Protein AF-A0AAD5TEB0-F1 (afdb_monomer_lite)

Foldseek 3Di:
DDDDPPPPPPPPPLQDWDWDDDFQKIWIARPVVRDTQDIDHDDPGGWDDKDKDQPPPDDDDDDDLPQQFDIKMWTWGPDDPPDHIWIWIFGAGSSRDGRDDTDRDDVVVVVVVVLVVVVVCCCPVVVDPPVVSVVPPPDPLQPPDWDWDADPVVRDTDDTHSDDVSVVVVVVVVVVPD

Secondary structure (DSSP, 8-state):
-PPPP------------EEEEETTEEEEE-TTT--EEEEEE--SS-EEEEEEE-------S--SSGGG--EEEEEEEPPSTTPPPEEEEEEE-TTS-B-S--EE--HHHHHHHHHHHHHHHHHHHH---HHHHHHHSPPPGGGSPPEEEEETTTTEEEEEE-SHHHHHHHHHHHTT--

pLDDT: mean 76.31, std 15.85, range [37.41, 97.12]

Organism: NCBI:txid109894

Radius of gyration: 26.12 Å; chains: 1; bounding box: 56×54×86 Å

Sequence (178 aa):
MASPPHGLHRVPHRDKVMAVATNGVIRTYDPQTKDMLAELRGHLGNMKSLRFLSSVVQDSDKETRLSATKYILLSGSSGIRGREDTIVLWRLN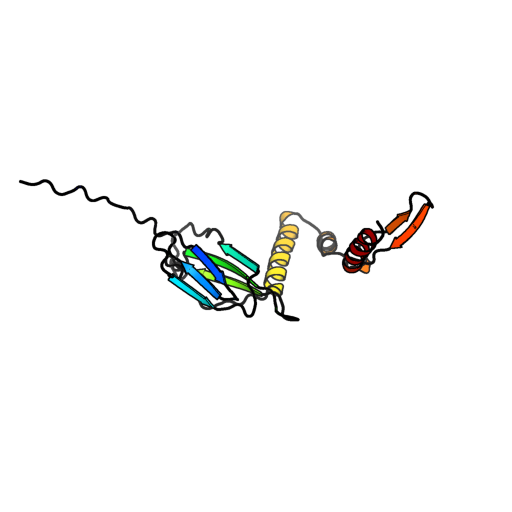SQGQQVDSRLPMNLEQLTSCALDGICNDLRSQHGLEDLAIEASRMRPAHQLPQVVLYSVHSQTEMDRLKGHKDARRHRRRVCELG

Structure (mmCIF, N/CA/C/O backbone):
data_AF-A0AAD5TEB0-F1
#
_entry.id   AF-A0AAD5TEB0-F1
#
loop_
_atom_site.group_PDB
_atom_site.id
_atom_site.type_symbol
_atom_site.label_atom_id
_atom_site.label_alt_id
_atom_site.label_comp_id
_atom_site.label_asym_id
_atom_site.label_entity_id
_atom_site.label_seq_id
_atom_site.pdbx_PDB_ins_code
_atom_site.Cartn_x
_atom_site.Cartn_y
_atom_site.Cartn_z
_atom_site.occupancy
_atom_site.B_iso_or_equiv
_atom_site.auth_seq_id
_atom_site.auth_comp_id
_atom_site.auth_asym_id
_atom_site.auth_atom_id
_atom_site.pdbx_PDB_model_num
ATOM 1 N N . MET A 1 1 ? -14.034 -0.527 59.060 1.00 51.03 1 MET A N 1
ATOM 2 C CA . MET A 1 1 ? -14.021 0.333 57.857 1.00 51.03 1 MET A CA 1
ATOM 3 C C . MET A 1 1 ? -12.994 -0.255 56.906 1.00 51.03 1 MET A C 1
ATOM 5 O O . MET A 1 1 ? -11.833 -0.331 57.281 1.00 51.03 1 MET A O 1
ATOM 9 N N . ALA A 1 2 ? -13.435 -0.812 55.778 1.00 49.28 2 ALA A N 1
ATOM 10 C CA . ALA A 1 2 ? -12.580 -1.541 54.841 1.00 49.28 2 ALA A CA 1
ATOM 11 C C . ALA A 1 2 ? -12.050 -0.587 53.761 1.00 49.28 2 ALA A C 1
ATOM 13 O O . ALA A 1 2 ? -12.836 0.135 53.148 1.00 49.28 2 ALA A O 1
ATOM 14 N N . SER A 1 3 ? -10.731 -0.569 53.555 1.00 47.44 3 SER A N 1
ATOM 15 C CA . SER A 1 3 ? -10.090 0.212 52.492 1.00 47.44 3 SER A CA 1
ATOM 16 C C . SER A 1 3 ? -10.519 -0.290 51.108 1.00 47.44 3 SER A C 1
ATOM 18 O O . SER A 1 3 ? -10.595 -1.505 50.906 1.00 47.44 3 SER A O 1
ATOM 20 N N . PRO A 1 4 ? -10.775 0.606 50.139 1.00 49.16 4 PRO A N 1
ATOM 21 C CA . PRO A 1 4 ? -11.083 0.199 48.776 1.00 49.16 4 PRO A CA 1
ATOM 22 C C . PRO A 1 4 ? -9.839 -0.426 48.117 1.00 49.16 4 PRO A C 1
ATOM 24 O O . PRO A 1 4 ? -8.727 0.068 48.323 1.00 49.16 4 PRO A O 1
ATOM 27 N N . PRO A 1 5 ? -9.991 -1.503 47.325 1.00 60.38 5 PRO A N 1
ATOM 28 C CA . PRO A 1 5 ? -8.874 -2.111 46.616 1.00 60.38 5 PRO A CA 1
ATOM 29 C C . PRO A 1 5 ? -8.317 -1.119 45.593 1.00 60.38 5 PRO A C 1
ATOM 31 O O . PRO A 1 5 ? -9.062 -0.533 44.807 1.00 60.38 5 PRO A O 1
ATOM 34 N N . HIS A 1 6 ? -6.997 -0.929 45.621 1.00 51.84 6 HIS A N 1
ATOM 35 C CA . HIS A 1 6 ? -6.262 -0.081 44.691 1.00 51.84 6 HIS A CA 1
ATOM 36 C C . HIS A 1 6 ? -6.600 -0.463 43.243 1.00 51.84 6 HIS A C 1
ATOM 38 O O . HIS A 1 6 ? -6.188 -1.509 42.741 1.00 51.84 6 HIS A O 1
ATOM 44 N N . GLY A 1 7 ? -7.389 0.390 42.587 1.00 43.91 7 GLY A N 1
ATOM 45 C CA . GLY A 1 7 ? -7.754 0.253 41.186 1.00 43.91 7 GLY A CA 1
ATOM 46 C C . GLY A 1 7 ? -6.502 0.322 40.325 1.00 43.91 7 GLY A C 1
ATOM 47 O O . GLY A 1 7 ? -5.852 1.362 40.232 1.00 43.91 7 GLY A O 1
ATOM 48 N N . LEU A 1 8 ? -6.155 -0.803 39.704 1.00 37.41 8 LEU A N 1
ATOM 49 C CA . LEU A 1 8 ? -5.078 -0.892 38.732 1.00 37.41 8 LEU A CA 1
ATOM 50 C C . LEU A 1 8 ? -5.507 -0.095 37.490 1.00 37.41 8 LEU A C 1
ATOM 52 O O . LEU A 1 8 ? -6.194 -0.611 36.607 1.00 37.41 8 LEU A O 1
ATOM 56 N N . HIS A 1 9 ? -5.154 1.188 37.444 1.00 37.50 9 HIS A N 1
ATOM 57 C CA . HIS A 1 9 ? -5.444 2.068 36.317 1.00 37.50 9 HIS A CA 1
ATOM 58 C C . HIS A 1 9 ? -4.558 1.643 35.136 1.00 37.50 9 HIS A C 1
ATOM 60 O O . HIS A 1 9 ? -3.472 2.174 34.912 1.00 37.50 9 HIS A O 1
ATOM 66 N N . ARG A 1 10 ? -4.985 0.624 34.380 1.00 37.81 10 ARG A N 1
ATOM 67 C CA . ARG A 1 10 ? -4.370 0.307 33.088 1.00 37.81 10 ARG A CA 1
ATOM 68 C C . ARG A 1 10 ? -4.679 1.468 32.154 1.00 37.81 10 ARG A C 1
ATOM 70 O O . ARG A 1 10 ? -5.806 1.600 31.687 1.00 37.81 10 ARG A O 1
ATOM 77 N N . VAL A 1 11 ? -3.687 2.315 31.900 1.00 40.00 11 VAL A N 1
ATOM 78 C CA . VAL A 1 11 ? -3.745 3.281 30.803 1.00 40.00 11 VAL A CA 1
ATOM 79 C C . VAL A 1 11 ? -3.891 2.461 29.515 1.00 40.00 11 VAL A C 1
ATOM 81 O O . VAL A 1 11 ? -3.002 1.662 29.211 1.00 40.00 11 VAL A O 1
ATOM 84 N N . PRO A 1 12 ? -5.013 2.554 28.780 1.00 49.97 12 PRO A N 1
ATOM 85 C CA . PRO A 1 12 ? -5.211 1.734 27.599 1.00 49.97 12 PRO A CA 1
ATOM 86 C C . PRO A 1 12 ? -4.259 2.232 26.512 1.00 49.97 12 PRO A C 1
ATOM 88 O O . PRO A 1 12 ? -4.502 3.265 25.893 1.00 49.97 12 PRO A O 1
ATOM 91 N N . HIS A 1 13 ? -3.183 1.496 26.241 1.00 52.88 13 HIS A N 1
ATOM 92 C CA . HIS A 1 13 ? -2.387 1.671 25.025 1.00 52.88 13 HIS A CA 1
ATOM 93 C C . HIS A 1 13 ? -3.187 1.158 23.810 1.00 52.88 13 HIS A C 1
ATOM 95 O O . HIS A 1 13 ? -2.798 0.187 23.166 1.00 52.88 13 HIS A O 1
ATOM 101 N N . ARG A 1 14 ? -4.332 1.789 23.516 1.00 60.91 14 ARG A N 1
ATOM 102 C CA . ARG A 1 14 ? -5.268 1.432 22.427 1.00 60.91 14 ARG A CA 1
ATOM 103 C C . ARG A 1 14 ? -4.802 1.864 21.034 1.00 60.91 14 ARG A C 1
ATOM 105 O O . ARG A 1 14 ? -5.515 1.688 20.060 1.00 60.91 14 ARG A O 1
ATOM 112 N N . ASP A 1 15 ? -3.592 2.396 20.928 1.00 74.75 15 ASP A N 1
ATOM 113 C CA . ASP A 1 15 ? -3.091 3.024 19.705 1.00 74.75 15 ASP A CA 1
ATOM 114 C C . ASP A 1 15 ? -2.256 2.089 18.826 1.00 74.75 15 ASP A C 1
ATOM 116 O O . ASP A 1 15 ? -1.476 2.540 17.983 1.00 74.75 15 ASP A O 1
ATOM 120 N N . LYS A 1 16 ? -2.381 0.777 19.012 1.00 88.38 16 LYS A N 1
ATOM 121 C CA . LYS A 1 16 ? -1.692 -0.202 18.175 1.00 88.38 16 LYS A CA 1
ATOM 122 C C . LYS A 1 16 ? -2.732 -1.035 17.450 1.00 88.38 16 LYS A C 1
ATOM 124 O O . LYS A 1 16 ? -3.585 -1.639 18.082 1.00 88.38 16 LYS A O 1
ATOM 129 N N . VAL A 1 17 ? -2.620 -1.083 16.129 1.00 93.06 17 VAL A N 1
ATOM 130 C CA . VAL A 1 17 ? -3.430 -1.938 15.260 1.00 93.06 17 VAL A CA 1
ATOM 131 C C . VAL A 1 17 ? -2.493 -2.933 14.590 1.00 93.06 17 VAL A C 1
ATOM 133 O O . VAL A 1 17 ? -1.423 -2.558 14.108 1.00 93.06 17 VAL A O 1
ATOM 136 N N . MET A 1 18 ? -2.883 -4.202 14.557 1.00 95.62 18 MET A N 1
ATOM 137 C CA . MET A 1 18 ? -2.205 -5.236 13.777 1.00 95.62 18 MET A CA 1
ATOM 138 C C . MET A 1 18 ? -2.983 -5.473 12.485 1.00 95.62 18 MET A C 1
ATOM 140 O O . MET A 1 18 ? -4.208 -5.489 12.507 1.00 95.62 18 MET A O 1
ATOM 144 N N . ALA A 1 19 ? -2.300 -5.681 11.361 1.00 96.56 19 ALA A N 1
ATOM 145 C CA . ALA A 1 19 ? -2.942 -6.021 10.094 1.00 96.56 19 ALA A CA 1
ATOM 146 C C . ALA A 1 19 ? -2.374 -7.329 9.537 1.00 96.56 19 ALA A C 1
ATOM 148 O O . ALA A 1 19 ? -1.159 -7.523 9.511 1.00 96.56 19 ALA A O 1
ATOM 149 N N . VAL A 1 20 ? -3.261 -8.215 9.084 1.00 97.00 20 VAL A N 1
ATOM 150 C CA . VAL A 1 20 ? -2.924 -9.535 8.536 1.00 97.00 20 VAL A CA 1
ATOM 151 C C . VAL A 1 20 ? -3.619 -9.706 7.192 1.00 97.00 20 VAL A C 1
ATOM 153 O O . VAL A 1 20 ? -4.805 -9.416 7.062 1.00 97.00 20 VAL A O 1
ATOM 156 N N . ALA A 1 21 ? -2.888 -10.182 6.187 1.00 96.19 21 ALA A N 1
ATOM 157 C CA . ALA A 1 21 ? -3.411 -10.408 4.845 1.00 96.19 21 ALA A CA 1
ATOM 158 C C . ALA A 1 21 ? -3.586 -11.901 4.548 1.00 96.19 21 ALA A C 1
ATOM 160 O O . ALA A 1 21 ? -2.706 -12.712 4.837 1.00 96.19 21 ALA A O 1
ATOM 161 N N . THR A 1 22 ? -4.701 -12.271 3.920 1.00 93.62 22 THR A N 1
ATOM 162 C CA . THR A 1 22 ? -4.960 -13.638 3.449 1.00 93.62 22 THR A CA 1
ATOM 163 C C . THR A 1 22 ? -5.793 -13.594 2.172 1.00 93.62 22 THR A C 1
ATOM 165 O O . THR A 1 22 ? -6.890 -13.041 2.169 1.00 93.62 22 THR A O 1
ATOM 168 N N . ASN A 1 23 ? -5.286 -14.179 1.082 1.00 87.88 23 ASN A N 1
ATOM 169 C CA . ASN A 1 23 ? -6.010 -14.362 -0.188 1.00 87.88 23 ASN A CA 1
ATOM 170 C C . ASN A 1 23 ? -6.700 -13.088 -0.734 1.00 87.88 23 ASN A C 1
ATOM 172 O O . ASN A 1 23 ? -7.817 -13.148 -1.237 1.00 87.88 23 ASN A O 1
ATOM 176 N N . GLY A 1 24 ? -6.053 -11.924 -0.603 1.00 89.75 24 GLY A N 1
ATOM 177 C CA . GLY A 1 24 ? -6.559 -10.639 -1.118 1.00 89.75 24 GLY A CA 1
ATOM 178 C C . GLY A 1 24 ? -7.462 -9.851 -0.160 1.00 89.75 24 GLY A C 1
ATOM 179 O O . GLY A 1 24 ? -7.889 -8.739 -0.483 1.00 89.75 24 GLY A O 1
ATOM 180 N N . VAL A 1 25 ? -7.718 -10.395 1.031 1.00 94.31 25 VAL A N 1
ATOM 181 C CA . VAL A 1 25 ? -8.423 -9.719 2.124 1.00 94.31 25 VAL A CA 1
ATOM 182 C C . VAL A 1 25 ? -7.421 -9.349 3.212 1.00 94.31 25 VAL A C 1
ATOM 184 O O . VAL A 1 25 ? -6.610 -10.182 3.619 1.00 94.31 25 VAL A O 1
ATOM 187 N N . ILE A 1 26 ? -7.484 -8.113 3.699 1.00 96.38 26 ILE A N 1
ATOM 188 C CA . ILE A 1 26 ? -6.711 -7.660 4.858 1.00 96.38 26 ILE A CA 1
ATOM 189 C C . ILE A 1 26 ? -7.663 -7.569 6.040 1.00 96.38 26 ILE A C 1
ATOM 191 O O . ILE A 1 26 ? -8.750 -7.022 5.912 1.00 96.38 26 ILE A O 1
ATOM 195 N N . ARG A 1 27 ? -7.264 -8.074 7.199 1.00 97.12 27 ARG A N 1
ATOM 196 C CA . ARG A 1 27 ? -8.002 -7.907 8.451 1.00 97.12 27 ARG A CA 1
ATOM 197 C C . ARG A 1 27 ? -7.160 -7.127 9.434 1.00 97.12 27 ARG A C 1
ATOM 199 O O . ARG A 1 27 ? -5.955 -7.366 9.533 1.00 97.12 27 ARG A O 1
ATOM 206 N N . THR A 1 28 ? -7.787 -6.196 10.134 1.00 96.62 28 THR A N 1
ATOM 207 C CA . THR A 1 28 ? -7.164 -5.451 11.225 1.00 96.62 28 THR A CA 1
ATOM 208 C C . THR A 1 28 ? -7.627 -6.014 12.562 1.00 96.62 28 THR A C 1
ATOM 210 O O . THR A 1 28 ? -8.757 -6.484 12.687 1.00 96.62 28 THR A O 1
ATOM 213 N N . TYR A 1 29 ? -6.739 -6.003 13.551 1.00 96.31 29 TYR A N 1
ATOM 214 C CA . TYR A 1 29 ? -6.952 -6.597 14.865 1.00 96.31 29 TYR A CA 1
ATOM 215 C C . TYR A 1 29 ? -6.427 -5.683 15.965 1.00 96.31 29 TYR A C 1
ATOM 217 O O . TYR A 1 29 ? -5.415 -4.995 15.777 1.00 96.31 29 TYR A O 1
ATOM 225 N N . ASP A 1 30 ? -7.069 -5.747 17.128 1.00 94.62 30 ASP A N 1
ATOM 226 C CA . ASP A 1 30 ? -6.484 -5.251 18.369 1.00 94.62 30 ASP A CA 1
ATOM 227 C C . ASP A 1 30 ? -5.425 -6.272 18.835 1.00 94.62 30 ASP A C 1
ATOM 229 O O . ASP A 1 30 ? -5.751 -7.440 19.062 1.00 94.62 30 ASP A O 1
ATOM 233 N N . PRO A 1 31 ? -4.141 -5.893 18.962 1.00 93.00 31 PRO A N 1
ATOM 234 C CA . PRO A 1 31 ? -3.081 -6.824 19.338 1.00 93.00 31 PRO A CA 1
ATOM 235 C C . PRO A 1 31 ? -3.198 -7.337 20.781 1.00 93.00 31 PRO A C 1
ATOM 237 O O . PRO A 1 31 ? -2.595 -8.361 21.102 1.00 93.00 31 PRO A O 1
ATOM 240 N N . GLN A 1 32 ? -3.928 -6.638 21.655 1.00 91.62 32 GLN A N 1
ATOM 241 C CA . GLN A 1 32 ? -4.130 -7.030 23.050 1.00 91.62 32 GLN A CA 1
ATOM 242 C C . GLN A 1 32 ? -5.292 -8.007 23.183 1.00 91.62 32 GLN A C 1
ATOM 244 O O . GLN A 1 32 ? -5.127 -9.080 23.765 1.00 91.62 32 GLN A O 1
ATOM 249 N N . THR A 1 33 ? -6.461 -7.649 22.646 1.00 93.56 33 THR A N 1
ATOM 250 C CA . THR A 1 33 ? -7.661 -8.490 22.782 1.00 93.56 33 THR A CA 1
ATOM 251 C C . THR A 1 33 ? -7.716 -9.603 21.742 1.00 93.56 33 THR A C 1
ATOM 253 O O . THR A 1 33 ? -8.360 -10.621 21.973 1.00 93.56 33 THR A O 1
ATOM 256 N N . LYS A 1 34 ? -6.977 -9.450 20.633 1.00 94.94 34 LYS A N 1
ATOM 257 C CA . LYS A 1 34 ? -7.024 -10.301 19.433 1.00 94.94 34 LYS A CA 1
ATOM 258 C C . LYS A 1 34 ? -8.366 -10.243 18.701 1.00 94.94 34 LYS A C 1
ATOM 260 O O . LYS A 1 34 ? -8.596 -11.048 17.797 1.00 94.94 34 LYS A O 1
ATOM 265 N N . ASP A 1 35 ? -9.218 -9.280 19.040 1.00 96.00 35 ASP A N 1
ATOM 266 C CA . ASP A 1 35 ? -10.486 -9.078 18.353 1.00 96.00 35 ASP A CA 1
ATOM 267 C C . ASP A 1 35 ? -10.249 -8.488 16.966 1.00 96.00 35 ASP A C 1
ATOM 269 O O . ASP A 1 35 ? -9.380 -7.635 16.759 1.00 96.00 35 ASP A O 1
ATOM 273 N N . MET A 1 36 ? -11.040 -8.949 16.001 1.00 96.88 36 MET A N 1
ATOM 274 C CA . MET A 1 36 ? -11.040 -8.399 14.652 1.00 96.88 36 MET A CA 1
ATOM 275 C C . MET A 1 36 ? -11.760 -7.048 14.653 1.00 96.88 36 MET A C 1
ATOM 277 O O . MET A 1 36 ? -12.923 -6.961 15.039 1.00 96.88 36 MET A O 1
ATOM 281 N N . LEU A 1 37 ? -11.074 -6.010 14.182 1.00 95.88 37 LEU A N 1
ATOM 282 C CA . LEU A 1 37 ? -11.578 -4.637 14.141 1.00 95.88 37 LEU A CA 1
ATOM 283 C C . LEU A 1 37 ? -12.270 -4.320 12.813 1.00 95.88 37 LEU A C 1
ATOM 285 O O . LEU A 1 37 ? -13.353 -3.734 12.793 1.00 95.88 37 LEU A O 1
ATOM 289 N N . ALA A 1 38 ? -11.647 -4.698 11.695 1.00 96.31 38 ALA A N 1
ATOM 290 C CA . ALA A 1 38 ? -12.192 -4.467 10.364 1.00 96.31 38 ALA A CA 1
ATOM 291 C C . ALA A 1 38 ? -11.663 -5.470 9.336 1.00 96.31 38 ALA A C 1
ATOM 293 O O . ALA A 1 38 ? -10.622 -6.107 9.510 1.00 96.31 38 ALA A O 1
ATOM 294 N N . GLU A 1 39 ? -12.377 -5.553 8.216 1.00 96.75 39 GLU A N 1
ATOM 295 C CA . GLU A 1 39 ? -11.989 -6.331 7.048 1.00 96.75 39 GLU A CA 1
ATOM 296 C C . GLU A 1 39 ? -11.918 -5.417 5.818 1.00 96.75 39 GLU A C 1
ATOM 298 O O . GLU A 1 39 ? -12.911 -4.833 5.388 1.00 96.75 39 GLU A O 1
ATOM 303 N N . LEU A 1 40 ? -10.725 -5.287 5.248 1.00 94.88 40 LEU A N 1
ATOM 304 C CA . LEU A 1 40 ? -10.427 -4.472 4.079 1.00 94.88 40 LEU A CA 1
ATOM 305 C C . LEU A 1 40 ? -10.369 -5.391 2.856 1.00 94.88 40 LEU A C 1
ATOM 307 O O . LEU A 1 40 ? -9.435 -6.179 2.670 1.00 94.88 40 LEU A O 1
ATOM 311 N N . ARG A 1 41 ? -11.394 -5.306 2.012 1.00 94.25 41 ARG A N 1
ATOM 312 C CA . ARG A 1 41 ? -11.516 -6.114 0.790 1.00 94.25 41 ARG A CA 1
ATOM 313 C C . ARG A 1 41 ? -11.160 -5.288 -0.410 1.00 94.25 41 ARG A C 1
ATOM 315 O O . ARG A 1 41 ? -11.661 -4.173 -0.510 1.00 94.25 41 ARG A O 1
ATOM 322 N N . GLY A 1 42 ? -10.339 -5.818 -1.317 1.00 87.69 42 GLY A N 1
ATOM 323 C CA . GLY A 1 42 ? -9.869 -4.977 -2.399 1.00 87.69 42 GLY A CA 1
ATOM 324 C C . GLY A 1 42 ? -8.976 -5.502 -3.471 1.00 87.69 42 GLY A C 1
ATOM 325 O O . GLY A 1 42 ? -9.096 -5.073 -4.616 1.00 87.69 42 GLY A O 1
ATOM 326 N N . HIS A 1 43 ? -8.058 -6.363 -3.082 1.00 88.88 43 HIS A N 1
ATOM 327 C CA . HIS A 1 43 ? -7.151 -6.942 -4.038 1.00 88.88 43 HIS A CA 1
ATOM 328 C C . HIS A 1 43 ? -7.890 -8.016 -4.822 1.00 88.88 43 HIS A C 1
ATOM 330 O O . HIS A 1 43 ? -8.637 -8.813 -4.259 1.00 88.88 43 HIS A O 1
ATOM 336 N N . LEU A 1 44 ? -7.662 -8.033 -6.132 1.00 87.31 44 LEU A N 1
ATOM 337 C CA . LEU A 1 44 ? -8.177 -9.078 -7.019 1.00 87.31 44 LEU A CA 1
ATOM 338 C C . LEU A 1 44 ? -7.265 -10.313 -7.045 1.00 87.31 44 LEU A C 1
ATOM 340 O O . LEU A 1 44 ? -7.576 -11.294 -7.713 1.00 87.31 44 LEU A O 1
ATOM 344 N N . GLY A 1 45 ? -6.120 -10.251 -6.364 1.00 87.00 45 GLY A N 1
ATOM 345 C CA . GLY A 1 45 ? -5.109 -11.297 -6.357 1.00 87.00 45 GLY A CA 1
ATOM 346 C C . GLY A 1 45 ? -4.428 -11.450 -5.003 1.00 87.00 45 GLY A C 1
ATOM 347 O O . GLY A 1 45 ? -4.760 -10.781 -4.022 1.00 87.00 45 GLY A O 1
ATOM 348 N N . ASN A 1 46 ? -3.443 -12.346 -4.967 1.00 90.38 46 ASN A N 1
ATOM 349 C CA . ASN A 1 46 ? -2.690 -12.630 -3.754 1.00 90.38 46 ASN A CA 1
ATOM 350 C C . ASN A 1 46 ? -1.828 -11.432 -3.363 1.00 90.38 46 ASN A C 1
ATOM 352 O O . ASN A 1 46 ? -1.089 -10.865 -4.177 1.00 90.38 46 ASN A O 1
ATOM 356 N N . MET A 1 47 ? -1.913 -11.071 -2.089 1.00 92.00 47 MET A N 1
ATOM 357 C CA . MET A 1 47 ? -1.077 -10.029 -1.523 1.00 92.00 47 MET A CA 1
ATOM 358 C C . MET A 1 47 ? 0.368 -10.496 -1.404 1.00 92.00 47 MET A C 1
ATOM 360 O O . MET A 1 47 ? 0.641 -11.614 -0.974 1.00 92.00 47 MET A O 1
ATOM 364 N N . LYS A 1 48 ? 1.283 -9.608 -1.785 1.00 92.50 48 LYS A N 1
ATOM 365 C CA . LYS A 1 48 ? 2.732 -9.802 -1.694 1.00 92.50 48 LYS A CA 1
ATOM 366 C C . LYS A 1 48 ? 3.347 -8.979 -0.573 1.00 92.50 48 LYS A C 1
ATOM 368 O O . LYS A 1 48 ? 4.332 -9.403 0.020 1.00 92.50 48 LYS A O 1
ATOM 373 N N . SER A 1 49 ? 2.794 -7.799 -0.306 1.00 92.75 49 SER A N 1
ATOM 374 C CA . SER A 1 49 ? 3.354 -6.867 0.665 1.00 92.75 49 SER A CA 1
ATOM 375 C C . SER A 1 49 ? 2.264 -6.113 1.411 1.00 92.75 49 SER A C 1
ATOM 377 O O . SER A 1 49 ? 1.193 -5.820 0.875 1.00 92.75 49 SER A O 1
ATOM 379 N N . LEU A 1 50 ? 2.563 -5.804 2.668 1.00 95.06 50 LEU A N 1
ATOM 380 C CA . LEU A 1 50 ? 1.726 -5.020 3.558 1.00 95.06 50 LEU A CA 1
ATOM 381 C C . LEU A 1 50 ? 2.661 -4.193 4.448 1.00 95.06 50 LEU A C 1
ATOM 383 O O . LEU A 1 50 ? 3.580 -4.745 5.055 1.00 95.06 50 LEU A O 1
ATOM 387 N N . ARG A 1 51 ? 2.492 -2.869 4.470 1.00 95.31 51 ARG A N 1
ATOM 388 C CA . ARG A 1 51 ? 3.380 -1.950 5.196 1.00 95.31 51 ARG A CA 1
ATOM 389 C C . ARG A 1 51 ? 2.586 -0.782 5.763 1.00 95.31 51 ARG A C 1
ATOM 391 O O . ARG A 1 51 ? 1.911 -0.078 5.020 1.00 95.31 51 ARG A O 1
ATOM 398 N N . PHE A 1 52 ? 2.716 -0.544 7.063 1.00 92.25 52 PHE A N 1
ATOM 399 C CA . PHE A 1 52 ? 2.268 0.707 7.666 1.00 92.25 52 PHE A CA 1
ATOM 400 C C . PHE A 1 52 ? 3.268 1.818 7.354 1.00 92.25 52 PHE A C 1
ATOM 402 O O . PHE A 1 52 ? 4.480 1.615 7.457 1.00 92.25 52 PHE A O 1
ATOM 409 N N . LEU A 1 53 ? 2.761 2.984 6.972 1.00 87.88 53 LEU A N 1
ATOM 410 C CA . LEU A 1 53 ? 3.555 4.204 6.903 1.00 87.88 53 LEU A CA 1
ATOM 411 C C . LEU A 1 53 ? 3.484 4.905 8.260 1.00 87.88 53 LEU A C 1
ATOM 413 O O . LEU A 1 53 ? 2.411 4.946 8.870 1.00 87.88 53 LEU A O 1
ATOM 417 N N . SER A 1 54 ? 4.601 5.461 8.743 1.00 74.31 54 SER A N 1
ATOM 418 C CA . SER A 1 54 ? 4.535 6.339 9.911 1.00 74.31 54 SER A CA 1
ATOM 419 C C . SER A 1 54 ? 3.759 7.581 9.501 1.00 74.31 54 SER A C 1
ATOM 421 O O . SER A 1 54 ? 4.206 8.344 8.645 1.00 74.31 54 SER A O 1
ATOM 423 N N . SER A 1 55 ? 2.573 7.755 10.070 1.00 63.62 55 SER A N 1
ATOM 424 C CA . SER A 1 55 ? 1.779 8.951 9.838 1.00 63.62 55 SER A CA 1
ATOM 425 C C . SER A 1 55 ? 2.513 10.136 10.462 1.00 63.62 55 SER A C 1
ATOM 427 O O . SER A 1 55 ? 2.492 10.304 11.679 1.00 63.62 55 SER A O 1
ATOM 429 N N . VAL A 1 56 ? 3.190 10.937 9.638 1.00 54.72 56 VAL A N 1
ATOM 430 C CA . VAL A 1 56 ? 3.711 12.255 10.025 1.00 54.72 56 VAL A CA 1
ATOM 431 C C . VAL A 1 56 ? 2.552 13.237 9.901 1.00 54.72 56 VAL A C 1
ATOM 433 O O . VAL A 1 56 ? 2.499 14.058 8.997 1.00 54.72 56 VAL A O 1
ATOM 436 N N . VAL A 1 57 ? 1.546 13.081 10.755 1.00 57.47 57 VAL A N 1
ATOM 437 C CA . VAL A 1 57 ? 0.564 14.144 10.976 1.00 57.47 57 VAL A CA 1
ATOM 438 C C . VAL A 1 57 ? 0.786 14.592 12.408 1.00 57.47 57 VAL A C 1
ATOM 440 O O . VAL A 1 57 ? 0.077 14.196 13.329 1.00 57.47 57 VAL A O 1
ATOM 443 N N . GLN A 1 58 ? 1.886 15.314 12.589 1.00 55.25 58 GLN A N 1
ATOM 444 C CA . GLN A 1 58 ? 2.042 16.234 13.702 1.00 55.25 58 GLN A CA 1
ATOM 445 C C . GLN A 1 58 ? 1.846 17.633 13.127 1.00 55.25 58 GLN A C 1
ATOM 447 O O . GLN A 1 58 ? 2.326 17.909 12.029 1.00 55.25 58 GLN A O 1
ATOM 452 N N . ASP A 1 59 ? 1.133 18.450 13.896 1.00 50.75 59 ASP A N 1
ATOM 453 C CA . ASP A 1 59 ? 0.898 19.882 13.715 1.00 50.75 59 ASP A CA 1
ATOM 454 C C . ASP A 1 59 ? -0.131 20.281 12.651 1.00 50.75 59 ASP A C 1
ATOM 456 O O . ASP A 1 59 ? -0.213 19.715 11.568 1.00 50.75 59 ASP A O 1
ATOM 460 N N . SER A 1 60 ? -0.956 21.301 12.841 1.00 57.03 60 SER A N 1
ATOM 461 C CA . SER A 1 60 ? -1.503 22.012 14.000 1.00 57.03 60 SER A CA 1
ATOM 462 C C . SER A 1 60 ? -2.612 22.888 13.381 1.00 57.03 60 SER A C 1
ATOM 464 O O . SER A 1 60 ? -2.501 23.372 12.254 1.00 57.03 60 SER A O 1
ATOM 466 N N . ASP A 1 61 ? -3.744 23.014 14.061 1.00 53.84 61 ASP A N 1
ATOM 467 C CA . ASP A 1 61 ? -4.733 24.089 13.878 1.00 53.84 61 ASP A CA 1
ATOM 468 C C . ASP A 1 61 ? -5.616 24.196 12.619 1.00 53.84 61 ASP A C 1
ATOM 470 O O . ASP A 1 61 ? -6.429 25.120 12.559 1.00 53.84 61 ASP A O 1
ATOM 474 N N . LYS A 1 62 ? -5.606 23.275 11.643 1.00 54.81 62 LYS A N 1
ATOM 475 C CA . LYS A 1 62 ? -6.640 23.285 10.574 1.00 54.81 62 LYS A CA 1
ATOM 476 C C . LYS A 1 62 ? -7.378 21.962 10.434 1.00 54.81 62 LYS A C 1
ATOM 478 O O . LYS A 1 62 ? -7.193 21.160 9.523 1.00 54.81 62 LYS A O 1
ATOM 483 N N . GLU A 1 63 ? -8.268 21.788 11.400 1.00 59.34 63 GLU A N 1
ATOM 484 C CA . GLU A 1 63 ? -9.307 20.781 11.488 1.00 59.34 63 GLU A CA 1
ATOM 485 C C . GLU A 1 63 ? -10.339 20.962 10.370 1.00 59.34 63 GLU A C 1
ATOM 487 O O . GLU A 1 63 ? -11.286 21.739 10.463 1.00 59.34 63 GLU A O 1
ATOM 492 N N . THR A 1 64 ? -10.185 20.236 9.267 1.00 56.16 64 THR A N 1
ATOM 493 C CA . THR A 1 64 ? -11.344 19.915 8.429 1.00 56.16 64 THR A CA 1
ATOM 494 C C . THR A 1 64 ? -11.100 18.590 7.710 1.00 56.16 64 THR A C 1
ATOM 496 O O . THR A 1 64 ? -10.293 18.476 6.794 1.00 56.16 64 THR A O 1
ATOM 499 N N . ARG A 1 65 ? -11.800 17.547 8.172 1.00 53.84 65 ARG A N 1
ATOM 500 C CA . ARG A 1 65 ? -11.955 16.204 7.565 1.00 53.84 65 ARG A CA 1
ATOM 501 C C . ARG A 1 65 ? -10.761 15.238 7.562 1.00 53.84 65 ARG A C 1
ATOM 503 O O . ARG A 1 65 ? -11.002 14.035 7.547 1.00 53.84 65 ARG A O 1
ATOM 510 N N . LEU A 1 66 ? -9.508 15.687 7.656 1.00 58.19 66 LEU A N 1
ATOM 511 C CA . LEU A 1 66 ? -8.354 14.764 7.726 1.00 58.19 66 LEU A CA 1
ATOM 512 C C . LEU A 1 66 ? -8.127 14.143 9.124 1.00 58.19 66 LEU A C 1
ATOM 514 O O . LEU A 1 66 ? -7.454 13.120 9.223 1.00 58.19 66 LEU A O 1
ATOM 518 N N . SER A 1 67 ? -8.760 14.697 10.168 1.00 63.50 67 SER A N 1
ATOM 519 C CA . SER A 1 67 ? -8.658 14.280 11.584 1.00 63.50 67 SER A CA 1
ATOM 520 C C . SER A 1 67 ? -9.004 12.800 11.844 1.00 63.50 67 SER A C 1
ATOM 522 O O . SER A 1 67 ? -8.484 12.185 12.771 1.00 63.50 67 SER A O 1
ATOM 524 N N . ALA A 1 68 ? -9.819 12.171 10.992 1.00 78.56 68 ALA A N 1
ATOM 525 C CA . ALA A 1 68 ? -10.238 10.788 11.213 1.00 78.56 68 ALA A CA 1
ATOM 526 C C . ALA A 1 68 ? -9.177 9.734 10.836 1.00 78.56 68 ALA A C 1
ATOM 528 O O . ALA A 1 68 ? -9.322 8.579 11.227 1.00 78.56 68 ALA A O 1
ATOM 529 N N . THR A 1 69 ? -8.128 10.076 10.073 1.00 87.12 69 THR A N 1
ATOM 530 C CA . THR A 1 69 ? -7.093 9.101 9.668 1.00 87.12 69 THR A CA 1
ATOM 531 C C . THR A 1 69 ? -5.939 9.085 10.668 1.00 87.12 69 THR A C 1
ATOM 533 O O . THR A 1 69 ? -5.212 10.065 10.776 1.00 87.12 69 THR A O 1
ATOM 536 N N . LYS A 1 70 ? -5.725 7.953 11.346 1.00 88.00 70 LYS A N 1
ATOM 537 C CA . LYS A 1 70 ? -4.592 7.744 12.263 1.00 88.00 70 LYS A CA 1
ATOM 538 C C . LYS A 1 70 ? -3.474 6.904 11.649 1.00 88.00 70 LYS A C 1
ATOM 540 O O . LYS A 1 70 ? -2.305 7.121 11.958 1.00 88.00 70 LYS A O 1
ATOM 545 N N . TYR A 1 71 ? -3.816 5.969 10.763 1.00 89.06 71 TYR A N 1
ATOM 546 C CA . TYR A 1 71 ? -2.841 5.109 10.098 1.00 89.06 71 TYR A CA 1
ATOM 547 C C . TYR A 1 71 ? -3.024 5.134 8.588 1.00 89.06 71 TYR A C 1
ATOM 549 O O . TYR A 1 71 ? -4.143 5.199 8.075 1.00 89.06 71 TYR A O 1
ATOM 557 N N . ILE A 1 72 ? -1.907 5.005 7.881 1.00 90.56 72 ILE A N 1
ATOM 558 C CA . ILE A 1 72 ? -1.896 4.739 6.448 1.00 90.56 72 ILE A CA 1
ATOM 559 C C . ILE A 1 72 ? -1.276 3.362 6.246 1.00 90.56 72 ILE A C 1
ATOM 561 O O . ILE A 1 72 ? -0.153 3.101 6.686 1.00 90.56 72 ILE A O 1
ATOM 565 N N . LEU A 1 73 ? -2.020 2.480 5.588 1.00 92.75 73 LEU A N 1
ATOM 566 C CA . LEU A 1 73 ? -1.577 1.135 5.261 1.00 92.75 73 LEU A CA 1
ATOM 567 C C . LEU A 1 73 ? -1.406 1.008 3.748 1.00 92.75 73 LEU A C 1
ATOM 569 O O . LEU A 1 73 ? -2.346 1.213 2.986 1.00 92.75 73 LEU A O 1
ATOM 573 N N . LEU A 1 74 ? -0.206 0.638 3.317 1.00 93.19 74 LEU A N 1
ATOM 574 C CA . LEU A 1 74 ? 0.090 0.271 1.941 1.00 93.19 74 LEU A CA 1
ATOM 575 C C . LEU A 1 74 ? 0.011 -1.239 1.773 1.00 93.19 74 LEU A C 1
ATOM 577 O O . LEU A 1 74 ? 0.495 -2.009 2.604 1.00 93.19 74 LEU A O 1
ATOM 581 N N . SER A 1 75 ? -0.553 -1.652 0.650 1.00 93.62 75 SER A N 1
ATOM 582 C CA . SER A 1 75 ? -0.697 -3.059 0.296 1.00 93.62 75 SER A CA 1
ATOM 583 C C . SER A 1 75 ? -0.435 -3.259 -1.185 1.00 93.62 75 SER A C 1
ATOM 585 O O . SER A 1 75 ? -0.935 -2.501 -2.013 1.00 93.62 75 SER A O 1
ATOM 587 N N . GLY A 1 76 ? 0.366 -4.266 -1.515 1.00 91.38 76 GLY A N 1
ATOM 588 C CA . GLY A 1 76 ? 0.666 -4.648 -2.889 1.00 91.38 76 GLY A CA 1
ATOM 589 C C . GLY A 1 76 ? 0.178 -6.062 -3.161 1.00 91.38 76 GLY A C 1
ATOM 590 O O . GLY A 1 76 ? 0.440 -6.977 -2.373 1.00 91.38 76 GLY A O 1
ATOM 591 N N . SER A 1 77 ? -0.499 -6.265 -4.287 1.00 91.00 77 SER A N 1
ATOM 592 C CA . SER A 1 77 ? -0.849 -7.598 -4.786 1.00 91.00 77 SER A CA 1
ATOM 593 C C . SER A 1 77 ? -0.288 -7.821 -6.173 1.00 91.00 77 SER A C 1
ATOM 595 O O . SER A 1 77 ? -0.215 -6.886 -6.970 1.00 91.00 77 SER A O 1
ATOM 597 N N . SER A 1 78 ? 0.050 -9.075 -6.473 1.00 84.44 78 SER A N 1
ATOM 598 C CA . SER A 1 78 ? 0.393 -9.415 -7.847 1.00 84.44 78 SER A CA 1
ATOM 599 C C . SER A 1 78 ? -0.850 -9.627 -8.684 1.00 84.44 78 SER A C 1
ATOM 601 O O . SER A 1 78 ? -1.798 -10.273 -8.222 1.00 84.44 78 SER A O 1
ATOM 603 N N . GLY A 1 79 ? -0.811 -9.166 -9.927 1.00 79.31 79 GLY A N 1
ATOM 604 C CA . GLY A 1 79 ? -1.819 -9.549 -10.899 1.00 79.31 79 GLY A CA 1
ATOM 605 C C . GLY A 1 79 ? -1.783 -11.055 -11.178 1.00 79.31 79 GLY A C 1
ATOM 606 O O . GLY A 1 79 ? -0.726 -11.681 -11.275 1.00 79.31 79 GLY A O 1
ATOM 607 N N . ILE A 1 80 ? -2.959 -11.668 -11.310 1.00 77.19 80 ILE A N 1
ATOM 608 C CA . ILE A 1 80 ? -3.074 -13.038 -11.816 1.00 77.19 80 ILE A CA 1
ATOM 609 C C . ILE A 1 80 ? -2.985 -12.958 -13.344 1.00 77.19 80 ILE A C 1
ATOM 611 O O . ILE A 1 80 ? -3.785 -12.256 -13.953 1.00 77.19 80 ILE A O 1
ATOM 615 N N . ARG A 1 81 ? -2.000 -13.654 -13.937 1.00 75.06 81 ARG A N 1
ATOM 616 C CA . ARG A 1 81 ? -1.812 -13.902 -15.387 1.00 75.06 81 ARG A CA 1
ATOM 617 C C . ARG A 1 81 ? -2.296 -12.767 -16.309 1.00 75.06 81 ARG A C 1
ATOM 619 O O . ARG A 1 81 ? -3.389 -12.834 -16.858 1.00 75.06 81 ARG A O 1
ATOM 626 N N . GLY A 1 82 ? -1.440 -11.771 -16.530 1.00 76.31 82 GLY A N 1
ATOM 627 C CA . GLY A 1 82 ? -1.694 -10.696 -17.500 1.00 76.31 82 GLY A CA 1
ATOM 628 C C . GLY A 1 82 ? -2.441 -9.489 -16.935 1.00 76.31 82 GLY A C 1
ATOM 629 O O . GLY A 1 82 ? -2.708 -8.551 -17.675 1.00 76.31 82 GLY A O 1
ATOM 630 N N . ARG A 1 83 ? -2.751 -9.484 -15.634 1.00 73.81 83 ARG A N 1
ATOM 631 C CA . ARG A 1 83 ? -3.125 -8.262 -14.916 1.00 73.81 83 ARG A CA 1
ATOM 632 C C . ARG A 1 83 ? -1.901 -7.597 -14.305 1.00 73.81 83 ARG A C 1
ATOM 634 O O . ARG A 1 83 ? -0.944 -8.274 -13.935 1.00 73.81 83 ARG A O 1
ATOM 641 N N . GLU A 1 84 ? -1.973 -6.281 -14.199 1.00 79.75 84 GLU A N 1
ATOM 642 C CA . GLU A 1 84 ? -0.943 -5.456 -13.583 1.00 79.75 84 GLU A CA 1
ATOM 643 C C . GLU A 1 84 ? -0.889 -5.673 -12.069 1.00 79.75 84 GLU A C 1
ATOM 645 O O . GLU A 1 84 ? -1.873 -6.056 -11.425 1.00 79.75 84 GLU A O 1
ATOM 650 N N . ASP A 1 85 ? 0.294 -5.450 -11.505 1.00 84.69 85 ASP A N 1
ATOM 651 C CA . ASP A 1 85 ? 0.475 -5.416 -10.063 1.00 84.69 85 ASP A CA 1
ATOM 652 C C . ASP A 1 85 ? -0.220 -4.160 -9.519 1.00 84.69 85 ASP A C 1
ATOM 654 O O . ASP A 1 85 ? 0.001 -3.047 -9.992 1.00 84.69 85 ASP A O 1
ATOM 658 N N . THR A 1 86 ? -1.082 -4.335 -8.520 1.00 85.25 86 THR A N 1
ATOM 659 C CA . THR A 1 86 ? -1.876 -3.233 -7.963 1.00 85.25 86 THR A CA 1
ATOM 660 C C . THR A 1 86 ? -1.386 -2.886 -6.570 1.00 85.25 86 THR A C 1
ATOM 662 O O . THR A 1 86 ? -1.263 -3.775 -5.718 1.00 85.25 86 THR A O 1
ATOM 665 N N . ILE A 1 87 ? -1.187 -1.594 -6.317 1.00 89.19 87 ILE A N 1
ATOM 666 C CA . ILE A 1 87 ? -0.935 -1.059 -4.980 1.00 89.19 87 ILE A CA 1
ATOM 667 C C . ILE A 1 87 ? -2.190 -0.327 -4.509 1.00 89.19 87 ILE A C 1
ATOM 669 O O . ILE A 1 87 ? -2.739 0.505 -5.225 1.00 89.19 87 ILE A O 1
ATOM 673 N N . VAL A 1 88 ? -2.652 -0.645 -3.302 1.00 89.62 88 VAL A N 1
ATOM 674 C CA . VAL A 1 88 ? -3.791 0.022 -2.664 1.00 89.62 88 VAL A CA 1
ATOM 675 C C . VAL A 1 88 ? -3.308 0.709 -1.395 1.00 89.62 88 VAL A C 1
ATOM 677 O O . VAL A 1 88 ? -2.617 0.101 -0.567 1.00 89.62 88 VAL A O 1
ATOM 680 N N . LEU A 1 89 ? -3.678 1.982 -1.261 1.00 91.69 89 LEU A N 1
ATOM 681 C CA . LEU A 1 89 ? -3.460 2.794 -0.072 1.00 91.69 89 LEU A CA 1
ATOM 682 C C . LEU A 1 89 ? -4.755 2.848 0.739 1.00 91.69 89 LEU A C 1
ATOM 684 O O . LEU A 1 89 ? -5.802 3.261 0.241 1.00 91.69 89 LEU A O 1
ATOM 688 N N . TRP A 1 90 ? -4.674 2.427 1.996 1.00 91.88 90 TRP A N 1
ATOM 689 C CA . TRP A 1 90 ? -5.790 2.410 2.930 1.00 91.88 90 TRP A CA 1
ATOM 690 C C . TRP A 1 90 ? -5.580 3.467 4.001 1.00 91.88 90 TRP A C 1
ATOM 692 O O . TRP A 1 90 ? -4.520 3.536 4.625 1.00 91.88 90 TRP A O 1
ATOM 702 N N . ARG A 1 91 ? -6.617 4.265 4.242 1.00 90.81 91 ARG A N 1
ATOM 703 C CA . ARG A 1 91 ? -6.659 5.250 5.321 1.00 90.81 91 ARG A CA 1
ATOM 704 C C . ARG A 1 91 ? -7.486 4.680 6.456 1.00 90.81 91 ARG A C 1
ATOM 706 O O . ARG A 1 91 ? -8.670 4.410 6.259 1.00 90.81 91 ARG A O 1
ATOM 713 N N . LEU A 1 92 ? -6.859 4.470 7.607 1.00 91.75 92 LEU A N 1
ATOM 714 C CA . LEU A 1 92 ? -7.484 3.833 8.760 1.00 91.75 92 LEU A CA 1
ATOM 715 C C . LEU A 1 92 ? -7.614 4.819 9.924 1.00 91.75 92 LEU A C 1
ATOM 717 O O . LEU A 1 92 ? -6.713 5.631 10.150 1.00 91.75 92 LEU A O 1
ATOM 721 N N . ASN A 1 93 ? -8.711 4.738 10.673 1.00 91.69 93 ASN A N 1
ATOM 722 C CA . ASN A 1 93 ? -8.896 5.487 11.918 1.00 91.69 93 ASN A CA 1
ATOM 723 C C . ASN A 1 93 ? -8.145 4.836 13.087 1.00 91.69 93 ASN A C 1
ATOM 725 O O . ASN A 1 93 ? -7.456 3.827 12.922 1.00 91.69 93 ASN A O 1
ATOM 729 N N . SER A 1 94 ? -8.268 5.414 14.283 1.00 90.12 94 SER A N 1
ATOM 730 C CA . SER A 1 94 ? -7.658 4.868 15.500 1.00 90.12 94 SER A CA 1
ATOM 731 C C . SER A 1 94 ? -8.159 3.465 15.854 1.00 90.12 94 SER A C 1
ATOM 733 O O . SER A 1 94 ? -7.443 2.717 16.507 1.00 90.12 94 SER A O 1
ATOM 735 N N . GLN A 1 95 ? -9.341 3.080 15.373 1.00 92.00 95 GLN A N 1
ATOM 736 C CA . GLN A 1 95 ? -9.937 1.756 15.536 1.00 92.00 95 GLN A CA 1
ATOM 737 C C . GLN A 1 95 ? -9.570 0.789 14.397 1.00 92.00 95 GLN A C 1
ATOM 739 O O . GLN A 1 95 ? -10.153 -0.285 14.299 1.00 92.00 95 GLN A O 1
ATOM 744 N N . GLY A 1 96 ? -8.643 1.147 13.502 1.00 91.75 96 GLY A N 1
ATOM 745 C CA . GLY A 1 96 ? -8.222 0.278 12.399 1.00 91.75 96 GLY A CA 1
ATOM 746 C C . GLY A 1 96 ? -9.285 0.057 11.315 1.00 91.75 96 GLY A C 1
ATOM 747 O O . GLY A 1 96 ? -9.127 -0.854 10.499 1.00 91.75 96 GLY A O 1
ATOM 748 N N . GLN A 1 97 ? -10.350 0.863 11.293 1.00 93.62 97 GLN A N 1
ATOM 749 C CA . GLN A 1 97 ? -11.405 0.836 10.280 1.00 93.62 97 GLN A CA 1
ATOM 750 C C . GLN A 1 97 ? -11.082 1.801 9.141 1.00 93.62 97 GLN A C 1
ATOM 752 O O . GLN A 1 97 ? -10.465 2.845 9.350 1.00 93.62 97 GLN A O 1
ATOM 757 N N . GLN A 1 98 ? -11.525 1.467 7.931 1.00 93.19 98 GLN A N 1
ATOM 758 C CA . GLN A 1 98 ? -11.337 2.310 6.755 1.00 93.19 98 GLN A CA 1
ATOM 759 C C . GLN A 1 98 ? -12.164 3.600 6.864 1.00 93.19 98 GLN A C 1
ATOM 761 O O . GLN A 1 98 ? -13.376 3.543 7.049 1.00 93.19 98 GLN A O 1
ATOM 766 N N . VAL A 1 99 ? -11.503 4.751 6.732 1.00 90.94 99 VAL A N 1
ATOM 767 C CA . VAL A 1 99 ? -12.124 6.085 6.859 1.00 90.94 99 VAL A CA 1
ATOM 768 C C . VAL A 1 99 ? -12.722 6.564 5.547 1.00 90.94 99 VAL A C 1
ATOM 770 O O . VAL A 1 99 ? -13.775 7.189 5.545 1.00 90.94 99 VAL A O 1
ATOM 773 N N . ASP A 1 100 ? -12.041 6.291 4.436 1.00 83.06 100 ASP A N 1
ATOM 774 C CA . ASP A 1 100 ? -12.433 6.793 3.124 1.00 83.06 100 ASP A CA 1
ATOM 775 C C . ASP A 1 100 ? -12.451 5.674 2.088 1.00 83.06 100 ASP A C 1
ATOM 777 O O . ASP A 1 100 ? -11.671 4.716 2.157 1.00 83.06 100 ASP A O 1
ATOM 781 N N . SER A 1 101 ? -13.359 5.808 1.129 1.00 66.88 101 SER A N 1
ATOM 782 C CA . SER A 1 101 ? -13.484 4.937 -0.029 1.00 66.88 101 SER A CA 1
ATOM 783 C C . SER A 1 101 ? -12.189 4.934 -0.848 1.00 66.88 101 SER A C 1
ATOM 785 O O . SER A 1 101 ? -11.449 5.913 -0.902 1.00 66.88 101 SER A O 1
ATOM 787 N N . ARG A 1 102 ? -11.849 3.767 -1.405 1.00 64.44 102 ARG A N 1
ATOM 788 C CA . ARG A 1 102 ? -10.532 3.529 -2.007 1.00 64.44 102 ARG A CA 1
ATOM 789 C C . ARG A 1 102 ? -10.236 4.545 -3.103 1.00 64.44 102 ARG A C 1
ATOM 791 O O . ARG A 1 102 ? -11.038 4.701 -4.016 1.00 64.44 102 ARG A O 1
ATOM 798 N N . LEU A 1 103 ? -9.027 5.092 -3.085 1.00 61.53 103 LEU A N 1
ATOM 799 C CA . LEU A 1 103 ? -8.404 5.677 -4.266 1.00 61.53 103 LEU A CA 1
ATOM 800 C C . LEU A 1 103 ? 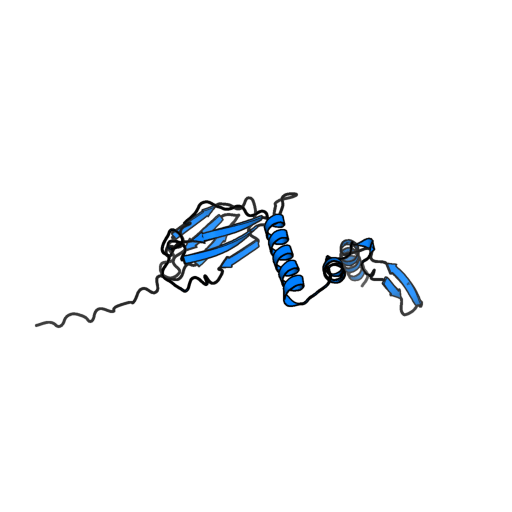-7.536 4.585 -4.902 1.00 61.53 103 LEU A C 1
ATOM 802 O O . LEU A 1 103 ? -6.418 4.360 -4.429 1.00 61.53 103 LEU A O 1
ATOM 806 N N . PRO A 1 104 ? -8.036 3.832 -5.904 1.00 62.44 104 PRO A N 1
ATOM 807 C CA . PRO A 1 104 ? -7.164 2.995 -6.709 1.00 62.44 104 PRO A CA 1
ATOM 808 C C . PRO A 1 104 ? -6.184 3.928 -7.417 1.00 62.44 104 PRO A C 1
ATOM 810 O O . PRO A 1 104 ? -6.542 4.630 -8.357 1.00 62.44 104 PRO A O 1
ATOM 813 N N . MET A 1 105 ? -4.954 3.982 -6.923 1.00 65.75 105 MET A N 1
ATOM 814 C CA . MET A 1 105 ? -3.900 4.709 -7.607 1.00 65.75 105 MET A CA 1
ATOM 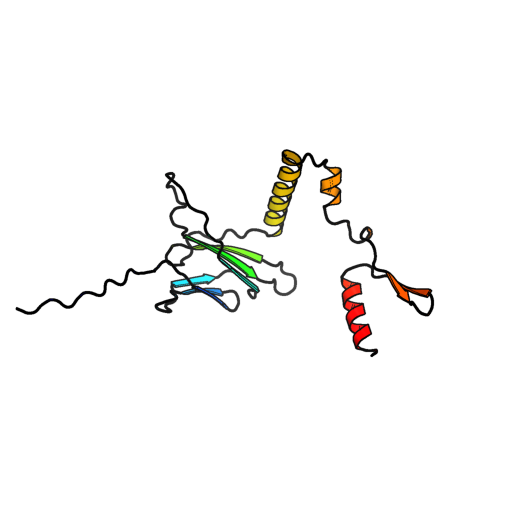815 C C . MET A 1 105 ? -3.332 3.784 -8.673 1.00 65.75 105 MET A C 1
ATOM 817 O O . MET A 1 105 ? -2.871 2.683 -8.365 1.00 65.75 105 MET A O 1
ATOM 821 N N . ASN A 1 106 ? -3.381 4.222 -9.930 1.00 69.94 106 ASN A N 1
ATOM 822 C CA . ASN A 1 106 ? -2.627 3.556 -10.977 1.00 69.94 106 ASN A CA 1
ATOM 823 C C . ASN A 1 106 ? -1.136 3.736 -10.651 1.00 69.94 106 ASN A C 1
ATOM 825 O O . ASN A 1 106 ? -0.649 4.862 -10.525 1.00 69.94 106 ASN A O 1
ATOM 829 N N . LEU A 1 107 ? -0.424 2.623 -10.469 1.00 69.12 107 LEU A N 1
ATOM 830 C CA . LEU A 1 107 ? 0.990 2.630 -10.117 1.00 69.12 107 LEU A CA 1
ATOM 831 C C . LEU A 1 107 ? 1.821 3.381 -11.161 1.00 69.12 107 LEU A C 1
ATOM 833 O O . LEU A 1 107 ? 2.753 4.085 -10.784 1.00 69.12 107 LEU A O 1
ATOM 837 N N . GLU A 1 108 ? 1.470 3.287 -12.444 1.00 69.94 108 GLU A N 1
ATOM 838 C CA . GLU A 1 108 ? 2.164 4.016 -13.508 1.00 69.94 108 GLU A CA 1
ATOM 839 C C . GLU A 1 108 ? 2.021 5.528 -13.336 1.00 69.94 108 GLU A C 1
ATOM 841 O O . GLU A 1 108 ? 3.000 6.257 -13.490 1.00 69.94 108 GLU A O 1
ATOM 846 N N . GLN A 1 109 ? 0.839 6.003 -12.932 1.00 71.00 109 GLN A N 1
ATOM 847 C CA . GLN A 1 109 ? 0.607 7.423 -12.662 1.00 71.00 109 GLN A CA 1
ATOM 848 C C . GLN A 1 109 ? 1.376 7.884 -11.425 1.00 71.00 109 GLN A C 1
ATOM 850 O O . GLN A 1 109 ? 2.042 8.912 -11.476 1.00 71.00 109 GLN A O 1
ATOM 855 N N . LEU A 1 110 ? 1.351 7.104 -10.338 1.00 74.75 110 LEU A N 1
ATOM 856 C CA . LEU A 1 110 ? 2.109 7.436 -9.128 1.00 74.75 110 LEU A CA 1
ATOM 857 C C . LEU A 1 110 ? 3.614 7.482 -9.414 1.00 74.75 110 LEU A C 1
ATOM 859 O O . LEU A 1 110 ? 4.304 8.394 -8.966 1.00 74.75 110 LEU A O 1
ATOM 863 N N . THR A 1 111 ? 4.114 6.505 -10.172 1.00 77.06 111 THR A N 1
ATOM 864 C CA . THR A 1 111 ? 5.531 6.423 -10.539 1.00 77.06 111 THR A CA 1
ATOM 865 C C . THR A 1 111 ? 5.911 7.593 -11.436 1.00 77.06 111 THR A C 1
ATOM 867 O O . THR A 1 111 ? 6.939 8.215 -11.197 1.00 77.06 111 THR A O 1
ATOM 870 N N . SER A 1 112 ? 5.064 7.941 -12.408 1.00 76.88 112 SER A N 1
ATOM 871 C CA . SER A 1 112 ? 5.282 9.099 -13.281 1.00 76.88 112 SER A CA 1
ATOM 872 C C . SER A 1 112 ? 5.316 10.397 -12.476 1.00 76.88 112 SER A C 1
ATOM 874 O O . SER A 1 112 ? 6.300 11.119 -12.554 1.00 76.88 112 SER A O 1
ATOM 876 N N . CYS A 1 113 ? 4.333 10.643 -11.602 1.00 74.62 113 CYS A N 1
ATOM 877 C CA . CYS A 1 113 ? 4.316 11.838 -10.754 1.00 74.62 113 CYS A CA 1
ATOM 878 C C . CYS A 1 113 ? 5.507 11.903 -9.785 1.00 74.62 113 CYS A C 1
ATOM 880 O O . CYS A 1 113 ? 6.060 12.979 -9.566 1.00 74.62 113 CYS A O 1
ATOM 882 N N . ALA A 1 114 ? 5.912 10.772 -9.197 1.00 79.25 114 ALA A N 1
ATOM 883 C CA . ALA A 1 114 ? 7.072 10.722 -8.310 1.00 79.25 114 ALA A CA 1
ATOM 884 C C . ALA A 1 114 ? 8.373 11.014 -9.071 1.00 79.25 114 ALA A C 1
ATOM 886 O O . ALA A 1 114 ? 9.204 11.781 -8.587 1.00 79.25 114 ALA A O 1
ATOM 887 N N . LEU A 1 115 ? 8.533 10.438 -10.266 1.00 82.62 115 LEU A N 1
ATOM 888 C CA . LEU A 1 115 ? 9.674 10.713 -11.135 1.00 82.62 115 LEU A CA 1
ATOM 889 C C . LEU A 1 115 ? 9.687 12.171 -11.585 1.00 82.62 115 LEU A C 1
ATOM 891 O O . LEU A 1 115 ? 10.735 12.794 -11.504 1.00 82.62 115 LEU A O 1
ATOM 895 N N . ASP A 1 116 ? 8.546 12.736 -11.976 1.00 80.31 116 ASP A N 1
ATOM 896 C CA . ASP A 1 116 ? 8.447 14.141 -12.379 1.00 80.31 116 ASP A CA 1
ATOM 897 C C . ASP A 1 116 ? 8.805 15.087 -11.228 1.00 80.31 116 ASP A C 1
ATOM 899 O O . ASP A 1 116 ? 9.524 16.064 -11.434 1.00 80.31 116 ASP A O 1
ATOM 903 N N . GLY A 1 117 ? 8.359 14.778 -10.005 1.00 76.69 117 GLY A N 1
ATOM 904 C CA . GLY A 1 117 ? 8.733 15.522 -8.802 1.00 76.69 117 GLY A CA 1
ATOM 905 C C . GLY A 1 117 ? 10.240 15.491 -8.550 1.00 76.69 117 GLY A C 1
ATOM 906 O O . GLY A 1 117 ? 10.848 16.544 -8.378 1.00 76.69 117 GLY A O 1
ATOM 907 N N . ILE A 1 118 ? 10.852 14.304 -8.607 1.00 80.31 118 ILE A N 1
ATOM 908 C CA . ILE A 1 118 ? 12.309 14.143 -8.477 1.00 80.31 118 ILE A CA 1
ATOM 909 C C . ILE A 1 118 ? 13.034 14.884 -9.606 1.00 80.31 118 ILE A C 1
ATOM 911 O O . ILE A 1 118 ? 13.993 15.601 -9.348 1.00 80.31 118 ILE A O 1
ATOM 915 N N . CYS A 1 119 ? 12.580 14.759 -10.854 1.00 80.62 119 CYS A N 1
ATOM 916 C CA . CYS A 1 119 ? 13.175 15.449 -11.995 1.00 80.62 119 CYS A CA 1
ATOM 917 C C . CYS A 1 119 ? 13.105 16.972 -11.832 1.00 80.62 119 CYS A C 1
ATOM 919 O O . CYS A 1 119 ? 14.100 17.652 -12.068 1.00 80.62 119 CYS A O 1
ATOM 921 N N . ASN A 1 120 ? 11.964 17.516 -11.407 1.00 80.88 120 ASN A N 1
ATOM 922 C CA . ASN A 1 120 ? 11.818 18.950 -11.162 1.00 80.88 120 ASN A CA 1
ATOM 923 C C . AS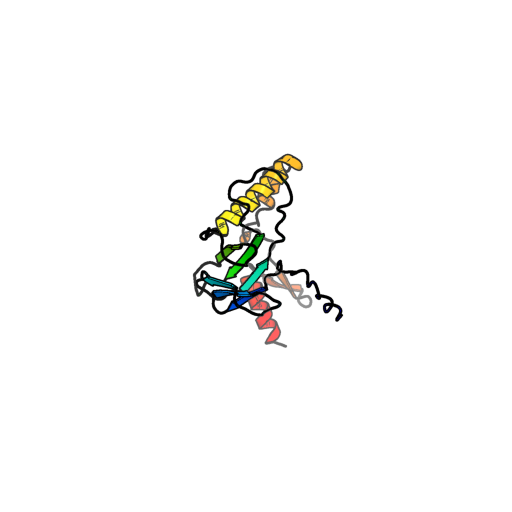N A 1 120 ? 12.683 19.434 -9.995 1.00 80.88 120 ASN A C 1
ATOM 925 O O . ASN A 1 120 ? 13.263 20.518 -10.080 1.00 80.88 120 ASN A O 1
ATOM 929 N N . ASP A 1 121 ? 12.804 18.644 -8.932 1.00 83.94 121 ASP A N 1
ATOM 930 C CA . ASP A 1 121 ? 13.688 18.959 -7.810 1.00 83.94 121 ASP A CA 1
ATOM 931 C C . ASP A 1 121 ? 15.160 18.980 -8.252 1.00 83.94 121 ASP A C 1
ATOM 933 O O . ASP A 1 121 ? 15.869 19.962 -8.041 1.00 83.94 121 ASP A O 1
ATOM 937 N N . LEU A 1 122 ? 15.588 17.966 -9.008 1.00 76.75 122 LEU A N 1
ATOM 938 C CA . LEU A 1 122 ? 16.926 17.895 -9.599 1.00 76.75 122 LEU A CA 1
ATOM 939 C C . LEU A 1 122 ? 17.220 19.064 -10.556 1.00 76.75 122 LEU A C 1
ATOM 941 O O . LEU A 1 122 ? 18.329 19.600 -10.542 1.00 76.75 122 LEU A O 1
ATOM 945 N N . ARG A 1 123 ? 16.242 19.507 -11.354 1.00 78.12 123 ARG A N 1
ATOM 946 C CA . ARG A 1 123 ? 16.391 20.698 -12.212 1.00 78.12 123 ARG A CA 1
ATOM 947 C C . ARG A 1 123 ? 16.540 21.972 -11.391 1.00 78.12 123 ARG A C 1
ATOM 949 O O . ARG A 1 123 ? 17.446 22.761 -11.637 1.00 78.12 123 ARG A O 1
ATOM 956 N N . SER A 1 124 ? 15.630 22.181 -10.442 1.00 84.06 124 SER A N 1
ATOM 957 C CA . SER A 1 124 ? 15.506 23.451 -9.721 1.00 84.06 124 SER A CA 1
ATOM 958 C C . SER A 1 124 ? 16.582 23.647 -8.657 1.00 84.06 124 SER A C 1
ATOM 960 O O . SER A 1 124 ? 17.103 24.753 -8.534 1.00 84.06 124 SER A O 1
ATOM 962 N N . GLN A 1 125 ? 16.945 22.597 -7.918 1.00 83.38 125 GLN A N 1
ATOM 963 C CA . GLN A 1 125 ? 17.922 22.689 -6.831 1.00 83.38 125 GLN A CA 1
ATOM 964 C C . GLN A 1 125 ? 19.349 22.377 -7.283 1.00 83.38 125 GLN A C 1
ATOM 966 O O . GLN A 1 125 ? 20.298 22.946 -6.744 1.00 83.38 125 GLN A O 1
ATOM 971 N N . HIS A 1 126 ? 19.518 21.486 -8.266 1.00 77.19 126 HIS A N 1
ATOM 972 C CA . HIS A 1 126 ? 20.838 20.990 -8.664 1.00 77.19 126 HIS A CA 1
ATOM 973 C C . HIS A 1 126 ? 21.298 21.459 -10.049 1.00 77.19 126 HIS A C 1
ATOM 975 O O . HIS A 1 126 ? 22.410 21.120 -10.450 1.00 77.19 126 HIS A O 1
ATOM 981 N N . GLY A 1 127 ? 20.486 22.242 -10.772 1.00 78.12 127 GLY A N 1
ATOM 982 C CA . GLY A 1 127 ? 20.860 22.806 -12.074 1.00 78.12 127 GLY A CA 1
ATOM 983 C C . GLY A 1 127 ? 21.202 21.747 -13.125 1.00 78.12 127 GLY A C 1
ATOM 984 O O . GLY A 1 127 ? 21.939 22.033 -14.066 1.00 78.12 127 GLY A O 1
ATOM 985 N N . LEU A 1 128 ? 20.718 20.513 -12.948 1.00 78.44 128 LEU A N 1
ATOM 986 C CA . LEU A 1 128 ? 20.948 19.437 -13.903 1.00 78.44 128 LEU A CA 1
ATOM 987 C C . LEU A 1 128 ? 20.194 19.756 -15.196 1.00 78.44 128 LEU A C 1
ATOM 989 O O . LEU A 1 128 ? 18.964 19.797 -15.212 1.00 78.44 128 LEU A O 1
ATOM 993 N N . GLU A 1 129 ? 20.948 19.981 -16.273 1.00 75.88 129 GLU A N 1
ATOM 994 C CA . GLU A 1 129 ? 20.398 20.175 -17.612 1.00 75.88 129 GLU A CA 1
ATOM 995 C C . GLU A 1 129 ? 19.588 18.948 -18.056 1.00 75.88 129 GLU A C 1
ATOM 997 O O . GLU A 1 129 ? 19.899 17.804 -17.703 1.00 75.88 129 GLU A O 1
ATOM 1002 N N . ASP A 1 130 ? 18.568 19.180 -18.885 1.00 66.88 130 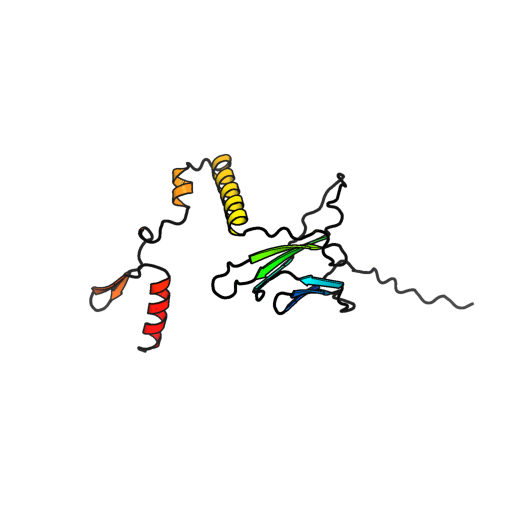ASP A N 1
ATOM 1003 C CA . ASP A 1 130 ? 17.630 18.156 -19.359 1.00 66.88 130 ASP A CA 1
ATOM 1004 C C . ASP A 1 130 ? 18.316 16.923 -19.962 1.00 66.88 130 ASP A C 1
ATOM 1006 O O . ASP A 1 130 ? 17.841 15.803 -19.783 1.00 66.88 130 ASP A O 1
ATOM 1010 N N . LEU A 1 131 ? 19.485 17.101 -20.581 1.00 61.50 131 LEU A N 1
ATOM 1011 C CA . LEU A 1 131 ? 20.308 16.021 -21.131 1.00 61.50 131 LEU A CA 1
ATOM 1012 C C . LEU A 1 131 ? 20.807 15.026 -20.071 1.00 61.50 131 LEU A C 1
ATOM 1014 O O . LEU A 1 131 ? 20.865 13.827 -20.340 1.00 61.50 131 LEU A O 1
ATOM 1018 N N . ALA A 1 132 ? 21.141 15.481 -18.861 1.00 60.19 132 ALA A N 1
ATOM 1019 C CA . ALA A 1 132 ? 21.599 14.606 -17.778 1.00 60.19 132 ALA A CA 1
ATOM 1020 C C . ALA A 1 132 ? 20.437 13.823 -17.139 1.00 60.19 132 ALA A C 1
ATOM 1022 O O . ALA A 1 132 ? 20.603 12.675 -16.709 1.00 60.19 132 ALA A O 1
ATOM 1023 N N . ILE A 1 133 ? 19.244 14.421 -17.123 1.00 60.06 133 ILE A N 1
ATOM 1024 C CA . ILE A 1 133 ? 18.014 13.802 -16.613 1.00 60.06 133 ILE A CA 1
ATOM 1025 C C . ILE A 1 133 ? 17.460 12.790 -17.625 1.00 60.06 133 ILE A C 1
ATOM 1027 O O . ILE A 1 133 ? 17.079 11.677 -17.256 1.00 60.06 133 ILE A O 1
ATOM 1031 N N . GLU A 1 134 ? 17.497 13.109 -18.919 1.00 65.38 134 GLU A N 1
ATOM 1032 C CA . GLU A 1 134 ? 17.176 12.142 -19.972 1.00 65.38 134 GLU A CA 1
ATOM 1033 C C . GLU A 1 134 ? 18.194 10.996 -20.035 1.00 65.38 134 GLU A C 1
ATOM 1035 O O . GLU A 1 134 ? 17.801 9.848 -20.233 1.00 65.38 134 GLU A O 1
ATOM 1040 N N . ALA A 1 135 ? 19.480 11.253 -19.770 1.00 62.09 135 ALA A N 1
ATOM 1041 C CA . ALA A 1 135 ? 20.498 10.202 -19.678 1.00 62.09 135 ALA A CA 1
ATOM 1042 C C . ALA A 1 135 ? 20.318 9.265 -18.465 1.00 62.09 135 ALA A C 1
ATOM 1044 O O . ALA A 1 135 ? 20.837 8.143 -18.474 1.00 62.09 135 ALA A O 1
ATOM 1045 N N . SER A 1 136 ? 19.598 9.707 -17.426 1.00 58.38 136 SER A N 1
ATOM 1046 C CA . SER A 1 136 ? 19.269 8.901 -16.242 1.00 58.38 136 SER A CA 1
ATOM 1047 C C . SER A 1 136 ? 17.911 8.198 -16.337 1.00 58.38 136 SER A C 1
ATOM 1049 O O . SER A 1 136 ? 17.672 7.243 -15.589 1.00 58.38 136 SER A O 1
ATOM 1051 N N . ARG A 1 137 ? 17.064 8.538 -17.323 1.00 61.84 137 ARG A N 1
ATOM 1052 C CA . ARG A 1 137 ? 16.031 7.601 -17.788 1.00 61.84 137 ARG A CA 1
ATOM 1053 C C . ARG A 1 137 ? 16.748 6.360 -18.312 1.00 61.84 137 ARG A C 1
ATOM 1055 O O . ARG A 1 137 ? 17.693 6.460 -19.089 1.00 61.84 137 ARG A O 1
ATOM 1062 N N . MET A 1 138 ? 16.346 5.179 -17.835 1.00 59.66 138 MET A N 1
ATOM 1063 C CA . MET A 1 138 ? 17.017 3.929 -18.195 1.00 59.66 138 MET A CA 1
ATOM 1064 C C . MET A 1 138 ? 17.183 3.839 -19.714 1.00 59.66 138 MET A C 1
ATOM 1066 O O . MET A 1 138 ? 16.191 3.831 -20.444 1.00 59.66 138 MET A O 1
ATOM 1070 N N . ARG A 1 139 ? 18.442 3.783 -20.176 1.00 64.00 139 ARG A N 1
ATOM 1071 C CA . ARG A 1 139 ? 18.769 3.648 -21.599 1.00 64.00 139 ARG A CA 1
ATOM 1072 C C . ARG A 1 139 ? 17.950 2.501 -22.199 1.00 64.00 139 ARG A C 1
ATOM 1074 O O . ARG A 1 139 ? 17.826 1.450 -21.556 1.00 64.00 139 ARG A O 1
ATOM 1081 N N . PRO A 1 140 ? 17.393 2.664 -23.411 1.00 62.28 140 PRO A N 1
ATOM 1082 C CA . PRO A 1 140 ? 16.633 1.597 -24.039 1.00 62.28 140 PRO A CA 1
ATOM 1083 C C . PRO A 1 140 ? 17.510 0.346 -24.150 1.00 62.28 140 PRO A C 1
ATOM 1085 O O . PRO A 1 140 ? 18.721 0.442 -24.329 1.00 62.28 140 PRO A O 1
ATOM 1088 N N . ALA A 1 141 ? 16.908 -0.840 -24.020 1.00 58.19 141 ALA A N 1
ATOM 1089 C CA . ALA A 1 141 ? 17.648 -2.087 -23.786 1.00 58.19 141 ALA A CA 1
ATOM 1090 C C . ALA A 1 141 ? 18.755 -2.385 -24.820 1.00 58.19 141 ALA A C 1
ATOM 1092 O O . ALA A 1 141 ? 19.733 -3.051 -24.496 1.00 58.19 141 ALA A O 1
ATOM 1093 N N . HIS A 1 142 ? 18.626 -1.866 -26.044 1.00 65.56 142 HIS A N 1
ATOM 1094 C CA . HIS A 1 142 ? 19.616 -2.004 -27.114 1.00 65.56 142 HIS A CA 1
ATOM 1095 C C . HIS A 1 142 ? 20.854 -1.093 -26.960 1.00 65.56 142 HIS A C 1
ATOM 1097 O O . HIS A 1 142 ? 21.847 -1.321 -27.642 1.00 65.56 142 HIS A O 1
ATOM 1103 N N . GLN A 1 143 ? 20.807 -0.090 -26.077 1.00 65.88 143 GLN A N 1
ATOM 1104 C CA . GLN A 1 143 ? 21.890 0.862 -25.772 1.00 65.88 143 GLN A CA 1
ATOM 1105 C C . GL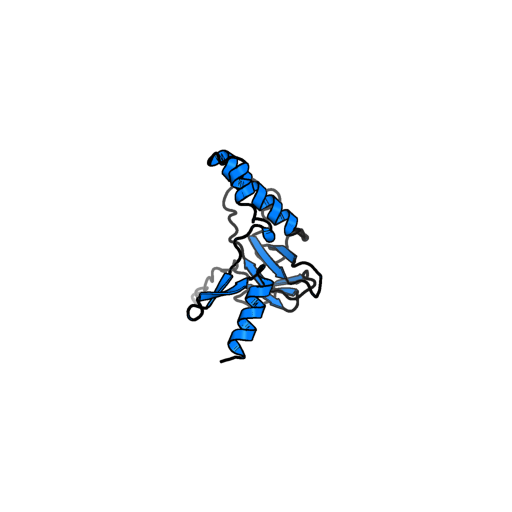N A 1 143 ? 22.541 0.619 -24.404 1.00 65.88 143 GLN A C 1
ATOM 1107 O O . GLN A 1 143 ? 23.469 1.334 -24.015 1.00 65.88 143 GLN A O 1
ATOM 1112 N N . LEU A 1 144 ? 22.049 -0.358 -23.640 1.00 67.56 144 LEU A N 1
ATOM 1113 C CA . LEU A 1 144 ? 22.714 -0.779 -22.415 1.00 67.56 144 LEU A CA 1
ATOM 1114 C C . LEU A 1 144 ? 23.980 -1.571 -22.774 1.00 67.56 144 LEU A C 1
ATOM 1116 O O . LEU A 1 144 ? 23.957 -2.343 -23.738 1.00 67.56 144 LEU A O 1
ATOM 1120 N N . PRO A 1 145 ? 25.082 -1.404 -22.020 1.00 68.44 145 PRO A N 1
ATOM 1121 C CA . PRO A 1 145 ? 26.279 -2.207 -22.226 1.00 68.44 145 PRO A CA 1
ATOM 1122 C C . PRO A 1 145 ? 25.915 -3.693 -22.137 1.00 68.44 145 PRO A C 1
ATOM 1124 O O . PRO A 1 145 ? 25.347 -4.155 -21.146 1.00 68.44 145 PRO A O 1
ATOM 1127 N N . GLN A 1 146 ? 26.193 -4.428 -23.212 1.00 76.62 146 GLN A N 1
ATOM 1128 C CA . GLN A 1 146 ? 25.911 -5.856 -23.288 1.00 76.62 146 GLN A CA 1
ATOM 1129 C C . GLN A 1 146 ? 26.976 -6.621 -22.511 1.00 76.62 146 GLN A C 1
ATOM 1131 O O . GLN A 1 146 ? 28.171 -6.369 -22.663 1.00 76.62 146 GLN A O 1
ATOM 1136 N N . VAL A 1 147 ? 26.538 -7.566 -21.683 1.00 81.12 147 VAL A N 1
ATOM 1137 C CA . VAL A 1 147 ? 27.456 -8.458 -20.976 1.00 81.12 147 VAL A CA 1
ATOM 1138 C C . VAL A 1 147 ? 27.933 -9.509 -21.970 1.00 81.12 147 VAL A C 1
ATOM 1140 O O . VAL A 1 147 ? 27.131 -10.282 -22.497 1.00 81.12 147 VAL A O 1
ATOM 1143 N N . VAL A 1 148 ? 29.236 -9.512 -22.228 1.00 84.50 148 VAL A N 1
ATOM 1144 C CA . VAL A 1 148 ? 29.904 -10.469 -23.109 1.00 84.50 148 VAL A CA 1
ATOM 1145 C C . VAL A 1 148 ? 30.601 -11.509 -22.245 1.00 84.50 148 VAL A C 1
ATOM 1147 O O . VAL A 1 148 ? 31.335 -11.160 -21.320 1.00 84.50 148 VAL A O 1
ATOM 1150 N N . LEU A 1 149 ? 30.358 -12.784 -22.526 1.00 83.62 149 LEU A N 1
ATOM 1151 C CA . LEU A 1 149 ? 31.035 -13.895 -21.872 1.00 83.62 149 LEU A CA 1
ATOM 1152 C C . LEU A 1 149 ? 32.248 -14.287 -22.706 1.00 83.62 149 LEU A C 1
ATOM 1154 O O . LEU A 1 149 ? 32.122 -14.638 -23.878 1.00 83.62 149 LEU A O 1
ATOM 1158 N N . TYR A 1 150 ? 33.422 -14.218 -22.088 1.00 89.44 150 TYR A N 1
ATOM 1159 C CA . TYR A 1 150 ? 34.698 -14.488 -22.739 1.00 89.44 150 TYR A CA 1
ATOM 1160 C C . TYR A 1 150 ? 35.343 -15.738 -22.149 1.00 89.44 150 TYR A C 1
ATOM 1162 O O . TYR A 1 150 ? 35.413 -15.896 -20.927 1.00 89.44 150 TYR A O 1
ATOM 1170 N N . SER A 1 151 ? 35.831 -16.629 -23.008 1.00 86.19 151 SER A N 1
ATOM 1171 C CA . SER A 1 151 ? 36.597 -17.794 -22.578 1.00 86.19 151 SER A CA 1
ATOM 1172 C C . SER A 1 151 ? 38.039 -17.384 -22.301 1.00 86.19 151 SER A C 1
ATOM 1174 O O . SER A 1 151 ? 38.755 -16.972 -23.209 1.00 86.19 151 SER A O 1
ATOM 1176 N N . VAL A 1 152 ? 38.492 -17.538 -21.057 1.00 88.44 152 VAL A N 1
ATOM 1177 C CA . VAL A 1 152 ? 39.875 -17.206 -20.671 1.00 88.44 152 VAL A CA 1
ATOM 1178 C C . VAL A 1 152 ? 40.889 -18.121 -21.368 1.00 88.44 152 VAL A C 1
ATOM 1180 O O . VAL A 1 152 ? 41.940 -17.659 -21.795 1.00 88.44 152 VAL A O 1
ATOM 1183 N N . HIS A 1 153 ? 40.557 -19.405 -21.533 1.00 85.50 153 HIS A N 1
ATOM 1184 C CA . HIS A 1 153 ? 41.468 -20.412 -22.089 1.00 85.50 153 HIS A CA 1
ATOM 1185 C C . HIS A 1 153 ? 41.641 -20.295 -23.603 1.00 85.50 153 HIS A C 1
ATOM 1187 O O . HIS A 1 153 ? 42.744 -20.452 -24.109 1.00 85.50 153 HIS A O 1
ATOM 1193 N N . SER A 1 154 ? 40.551 -20.034 -24.327 1.00 90.38 154 SER A N 1
ATOM 1194 C CA . SER A 1 154 ? 40.591 -19.934 -25.793 1.00 90.38 154 SER A CA 1
ATOM 1195 C C . SER A 1 154 ? 40.733 -18.500 -26.294 1.00 90.38 154 SER A C 1
ATOM 1197 O O . SER A 1 154 ? 40.889 -18.295 -27.489 1.00 90.38 154 SER A O 1
ATOM 1199 N N . GLN A 1 155 ? 40.658 -17.516 -25.393 1.00 90.12 155 GLN A N 1
ATOM 1200 C CA . GLN A 1 155 ? 40.586 -16.095 -25.713 1.00 90.12 155 GLN A CA 1
ATOM 1201 C C . GLN A 1 155 ? 39.571 -15.774 -26.820 1.00 90.12 155 GLN A C 1
ATOM 1203 O O . GLN A 1 155 ? 39.858 -14.991 -27.721 1.00 90.12 155 GLN A O 1
ATOM 1208 N N . THR A 1 156 ? 38.379 -16.368 -26.753 1.00 92.69 156 THR A N 1
ATOM 1209 C CA . THR A 1 156 ? 37.290 -16.107 -27.705 1.00 92.69 156 THR A CA 1
ATOM 1210 C C . THR A 1 156 ? 36.006 -15.702 -26.988 1.00 92.69 156 THR A C 1
ATOM 1212 O O . THR A 1 156 ? 35.735 -16.124 -25.857 1.00 92.69 156 THR A O 1
ATOM 1215 N N . GLU A 1 157 ? 35.209 -14.863 -27.651 1.00 90.06 157 GLU A N 1
ATOM 1216 C CA . GLU A 1 157 ? 33.860 -14.505 -27.213 1.00 90.06 157 GLU A CA 1
ATOM 1217 C C . GLU A 1 157 ? 32.944 -15.728 -27.352 1.00 90.06 157 GLU A C 1
ATOM 1219 O O . GLU A 1 157 ? 32.783 -16.270 -28.444 1.00 90.06 157 GLU A O 1
ATOM 1224 N N . MET A 1 158 ? 32.363 -16.177 -26.239 1.00 88.88 158 MET A N 1
ATOM 1225 C CA . MET A 1 158 ? 31.484 -17.347 -26.216 1.00 88.88 158 MET A CA 1
ATOM 1226 C C . MET A 1 158 ? 30.028 -16.976 -26.466 1.00 88.88 158 MET A C 1
ATOM 1228 O O . MET A 1 158 ? 29.330 -17.679 -27.192 1.00 88.88 158 MET A O 1
ATOM 1232 N N . ASP A 1 159 ? 29.555 -15.904 -25.827 1.00 86.50 159 ASP A N 1
ATOM 1233 C CA . ASP A 1 159 ? 28.164 -15.472 -25.941 1.00 86.50 159 ASP A CA 1
ATOM 1234 C C . ASP A 1 159 ? 27.999 -13.997 -25.552 1.00 86.50 159 ASP A C 1
ATOM 1236 O O . ASP A 1 159 ? 28.787 -13.437 -24.782 1.00 86.50 159 ASP A O 1
ATOM 1240 N N . ARG A 1 160 ? 26.932 -13.375 -26.053 1.00 82.62 160 ARG A N 1
ATOM 1241 C CA . ARG A 1 160 ? 26.599 -11.965 -25.835 1.00 82.62 160 ARG A CA 1
ATOM 1242 C C . ARG A 1 160 ? 25.169 -11.857 -25.342 1.00 82.62 160 ARG A C 1
ATOM 1244 O O . ARG A 1 160 ? 24.211 -12.036 -26.094 1.00 82.62 160 ARG A O 1
ATOM 1251 N N . LEU A 1 161 ? 25.022 -11.536 -24.062 1.00 81.00 161 LEU A N 1
ATOM 1252 C CA . LEU A 1 161 ? 23.723 -11.484 -23.403 1.00 81.00 161 LEU A CA 1
ATOM 1253 C C . LEU A 1 161 ? 22.990 -10.203 -23.824 1.00 81.00 161 LEU A C 1
ATOM 1255 O O . LEU A 1 161 ? 23.407 -9.096 -23.475 1.00 81.00 161 LEU A O 1
ATOM 1259 N N . LYS A 1 162 ? 21.864 -10.336 -24.539 1.00 77.00 162 LYS A N 1
ATOM 1260 C CA . LYS A 1 162 ? 21.081 -9.200 -25.070 1.00 77.00 162 LYS A CA 1
ATOM 1261 C C . LYS A 1 162 ? 20.051 -8.656 -24.073 1.00 77.00 162 LYS A C 1
ATOM 1263 O O . LYS A 1 162 ? 19.099 -7.977 -24.452 1.00 77.00 162 LYS A O 1
ATOM 1268 N N . GLY A 1 163 ? 20.230 -8.941 -22.783 1.00 69.31 163 GLY A N 1
ATOM 1269 C CA . GLY A 1 163 ? 19.423 -8.382 -21.702 1.00 69.31 163 GLY A CA 1
ATOM 1270 C C . GLY A 1 163 ? 19.114 -9.366 -20.575 1.00 69.31 163 GLY A C 1
ATOM 1271 O O . GLY A 1 163 ? 19.667 -10.462 -20.474 1.00 69.31 163 GLY A O 1
ATOM 1272 N N . HIS A 1 164 ? 18.181 -8.971 -19.705 1.00 60.00 164 HIS A N 1
ATOM 1273 C CA . HIS A 1 164 ? 17.885 -9.680 -18.454 1.00 60.00 164 HIS A CA 1
ATOM 1274 C C . HIS A 1 164 ? 17.338 -11.112 -18.667 1.00 60.00 164 HIS A C 1
ATOM 1276 O O . HIS A 1 164 ? 17.518 -11.988 -17.812 1.00 60.00 164 HIS A O 1
ATOM 1282 N N . LYS A 1 165 ? 16.658 -11.381 -19.792 1.00 63.72 165 LYS A N 1
ATOM 1283 C CA . LYS A 1 165 ? 16.110 -12.717 -20.093 1.00 63.72 165 LYS A CA 1
ATOM 1284 C C . LYS A 1 165 ? 17.215 -13.738 -20.398 1.00 63.72 165 LYS A C 1
ATOM 1286 O O . LYS A 1 165 ? 17.121 -14.869 -19.919 1.00 63.72 165 LYS A O 1
ATOM 1291 N N . ASP A 1 166 ? 18.280 -13.325 -21.080 1.00 63.47 166 ASP A N 1
ATOM 1292 C CA . ASP A 1 166 ? 19.389 -14.208 -21.466 1.00 63.47 166 ASP A CA 1
ATOM 1293 C C . ASP A 1 166 ? 20.284 -14.539 -20.269 1.00 63.47 166 ASP A C 1
ATOM 1295 O O . ASP A 1 166 ? 20.621 -15.703 -20.049 1.00 63.47 166 ASP A O 1
ATOM 1299 N N . ALA A 1 167 ? 20.544 -13.552 -19.402 1.00 61.19 167 ALA A N 1
ATOM 1300 C CA . ALA A 1 167 ? 21.299 -13.751 -18.163 1.00 61.19 167 ALA A CA 1
ATOM 1301 C C . ALA A 1 167 ? 20.664 -14.815 -17.241 1.00 61.19 167 ALA A C 1
ATOM 1303 O O . ALA A 1 167 ? 21.361 -15.636 -16.641 1.00 61.19 167 ALA A O 1
ATOM 1304 N N . ARG A 1 168 ? 19.324 -14.862 -17.159 1.00 61.72 168 ARG A N 1
ATOM 1305 C CA . ARG A 1 168 ? 18.614 -15.902 -16.388 1.00 61.72 168 ARG A CA 1
ATOM 1306 C C . ARG A 1 168 ? 18.693 -17.283 -17.040 1.00 61.72 168 ARG A C 1
ATOM 1308 O O . ARG A 1 168 ? 18.729 -18.283 -16.323 1.00 61.72 168 ARG A O 1
ATOM 1315 N N . ARG A 1 169 ? 18.707 -17.350 -18.373 1.00 61.53 169 ARG A N 1
ATOM 1316 C CA . ARG A 1 169 ? 18.776 -18.610 -19.128 1.00 61.53 169 ARG A CA 1
ATOM 1317 C C . ARG A 1 169 ? 20.168 -19.234 -19.039 1.00 61.53 169 ARG A C 1
ATOM 1319 O O . ARG A 1 169 ? 20.274 -20.444 -18.847 1.00 61.53 169 ARG A O 1
ATOM 1326 N N . HIS A 1 170 ? 21.212 -18.408 -19.081 1.00 59.69 170 HIS A N 1
ATOM 1327 C CA . HIS A 1 170 ? 22.592 -18.870 -18.960 1.00 59.69 170 HIS A CA 1
ATOM 1328 C C . HIS A 1 170 ? 22.898 -19.437 -17.563 1.00 59.69 170 HIS A C 1
ATOM 1330 O O . HIS A 1 170 ? 23.578 -20.456 -17.449 1.00 59.69 170 HIS A O 1
ATOM 1336 N N . ARG A 1 171 ? 22.326 -18.855 -16.496 1.00 59.38 171 ARG A N 1
ATOM 1337 C CA . ARG A 1 171 ? 22.481 -19.379 -15.125 1.00 59.38 171 ARG A CA 1
ATOM 1338 C C . ARG A 1 171 ? 21.943 -20.807 -14.960 1.00 59.38 171 ARG A C 1
ATOM 1340 O O . ARG A 1 171 ? 22.487 -21.548 -14.157 1.00 59.38 171 ARG A O 1
ATOM 1347 N N . ARG A 1 172 ? 20.909 -21.207 -15.713 1.00 60.72 172 ARG A N 1
ATOM 1348 C CA . ARG A 1 172 ? 20.396 -22.590 -15.675 1.00 60.72 172 ARG A CA 1
ATOM 1349 C C . ARG A 1 172 ? 21.315 -23.577 -16.392 1.00 60.72 172 ARG A C 1
ATOM 1351 O O . ARG A 1 172 ? 21.597 -24.622 -15.831 1.00 60.72 172 ARG A O 1
ATOM 1358 N N . ARG A 1 173 ? 21.844 -23.220 -17.569 1.00 59.81 173 ARG A N 1
ATOM 1359 C CA . ARG A 1 173 ? 22.740 -24.107 -18.336 1.00 59.81 173 ARG A CA 1
ATOM 1360 C C . ARG A 1 173 ? 24.061 -24.400 -17.627 1.00 59.81 173 ARG A C 1
ATOM 1362 O O . ARG A 1 173 ? 24.559 -25.510 -17.722 1.00 59.81 173 ARG A O 1
ATOM 1369 N N . VAL A 1 174 ? 24.622 -23.424 -16.910 1.00 59.22 174 VAL A N 1
ATOM 1370 C CA . VAL A 1 174 ? 25.887 -23.615 -16.174 1.00 59.22 174 VAL A CA 1
ATOM 1371 C C . VAL A 1 174 ? 25.721 -24.581 -14.994 1.00 59.22 174 VAL A C 1
ATOM 1373 O O . VAL A 1 174 ? 26.668 -25.269 -14.647 1.00 59.22 174 VAL A O 1
ATOM 1376 N N . CYS A 1 175 ? 24.523 -24.689 -14.414 1.00 59.44 175 CYS A N 1
ATOM 1377 C CA . CYS A 1 175 ? 24.239 -25.645 -13.339 1.00 59.44 175 CYS A CA 1
ATOM 1378 C C . CYS A 1 175 ? 23.910 -27.065 -13.834 1.00 59.44 175 CYS A C 1
ATOM 1380 O O . CYS A 1 175 ? 23.819 -27.963 -13.011 1.00 59.44 175 CYS A O 1
ATOM 1382 N N . GLU A 1 176 ? 23.694 -27.266 -15.136 1.00 52.00 176 GLU A N 1
ATOM 1383 C CA . GLU A 1 176 ? 23.387 -28.580 -15.734 1.00 52.00 176 GLU A CA 1
ATOM 1384 C C . GLU A 1 176 ? 24.624 -29.244 -16.370 1.00 52.00 176 GLU A C 1
ATOM 1386 O O . GLU A 1 176 ? 24.552 -30.393 -16.795 1.00 52.00 176 GLU A O 1
ATOM 1391 N N . LEU A 1 177 ? 25.748 -28.523 -16.457 1.00 53.69 177 LEU A N 1
ATOM 1392 C CA . LEU A 1 177 ? 26.993 -28.958 -17.110 1.00 53.69 177 LEU A CA 1
ATOM 1393 C C . LEU A 1 177 ? 28.180 -29.119 -16.140 1.00 53.69 177 LEU A C 1
ATOM 1395 O O . LEU A 1 177 ? 29.306 -29.316 -16.597 1.00 53.69 177 LEU A O 1
ATOM 1399 N N . GLY A 1 178 ? 27.943 -29.020 -14.831 1.00 48.78 178 GLY A N 1
ATOM 1400 C CA . GLY A 1 178 ? 28.898 -29.364 -13.771 1.00 48.78 178 GLY A CA 1
ATOM 1401 C C . GLY A 1 178 ? 28.329 -30.468 -12.901 1.00 48.78 178 GLY A C 1
ATOM 1402 O O . GLY A 1 178 ? 29.133 -31.306 -12.444 1.00 48.78 178 GLY A O 1
#

InterPro domains:
  IPR015943 WD40/YVTN repeat-like-containing domain superfamily [G3DSA:2.130.10.10] (8-167)
  IPR036322 WD40-repeat-containing domain superfamily [SSF50978] (8-166)